Protein AF-A0A953JI19-F1 (afdb_monomer)

Radius of gyration: 11.3 Å; Cα contacts (8 Å, |Δi|>4): 43; chains: 1; bounding box: 22×21×29 Å

Structure (mmCIF, N/CA/C/O backbone):
data_AF-A0A953JI19-F1
#
_entry.id   AF-A0A953JI19-F1
#
loop_
_atom_site.group_PDB
_atom_site.id
_atom_site.type_symbol
_atom_site.label_atom_id
_atom_site.label_alt_id
_atom_site.label_comp_id
_atom_site.label_asym_id
_atom_site.label_entity_id
_atom_site.label_seq_id
_atom_site.pdbx_PDB_ins_code
_atom_site.Cartn_x
_atom_site.Cartn_y
_atom_site.Cartn_z
_atom_site.occupancy
_atom_site.B_iso_or_equiv
_atom_site.auth_seq_id
_atom_site.auth_comp_id
_atom_site.auth_asym_id
_atom_site.auth_atom_id
_atom_site.pdbx_PDB_model_num
ATOM 1 N N . MET A 1 1 ? -12.437 -10.407 3.454 1.00 65.31 1 MET A N 1
ATOM 2 C CA . MET A 1 1 ? -11.486 -10.229 2.333 1.00 65.31 1 MET A CA 1
ATOM 3 C C . MET A 1 1 ? -10.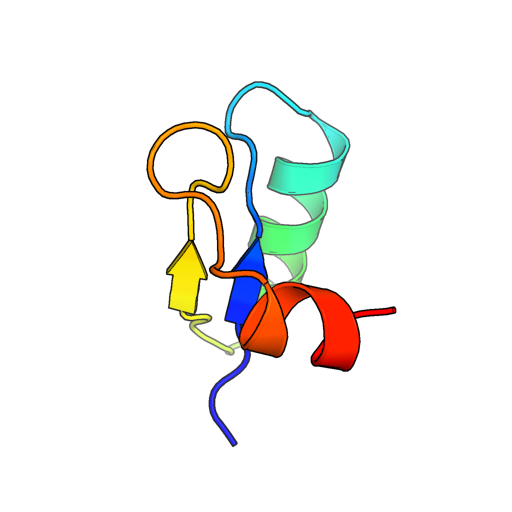246 -9.535 2.876 1.00 65.31 1 MET A C 1
ATOM 5 O O . MET A 1 1 ? -10.425 -8.582 3.627 1.00 65.31 1 MET A O 1
ATOM 9 N N . PRO A 1 2 ? -9.025 -10.014 2.592 1.00 85.62 2 PRO A N 1
ATOM 10 C CA . PRO A 1 2 ? -7.811 -9.363 3.077 1.00 85.62 2 PRO A CA 1
ATOM 11 C C . PRO A 1 2 ? -7.587 -8.033 2.341 1.00 85.62 2 PRO A C 1
ATOM 13 O O . PRO A 1 2 ? -7.545 -8.001 1.114 1.00 85.62 2 PRO A O 1
ATOM 16 N N . VAL A 1 3 ? -7.448 -6.935 3.086 1.00 94.06 3 VAL A N 1
ATOM 17 C CA . VAL A 1 3 ? -7.093 -5.620 2.526 1.00 94.06 3 VAL A CA 1
ATOM 18 C C . VAL A 1 3 ? -5.622 -5.644 2.114 1.00 94.06 3 VAL A C 1
ATOM 20 O O . VAL A 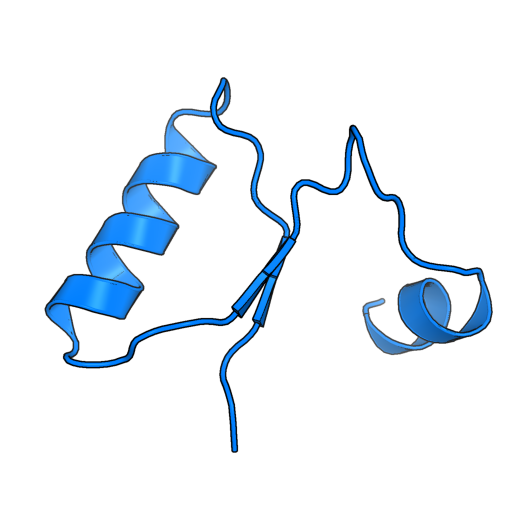1 3 ? -4.779 -6.096 2.884 1.00 94.06 3 VAL A O 1
ATOM 23 N N . THR A 1 4 ? -5.301 -5.166 0.912 1.00 96.00 4 THR A N 1
ATOM 24 C CA . THR A 1 4 ? -3.915 -5.025 0.437 1.00 96.00 4 THR A CA 1
ATOM 25 C C . THR A 1 4 ? -3.614 -3.555 0.181 1.00 96.00 4 THR A C 1
ATOM 27 O O . THR A 1 4 ? -4.417 -2.861 -0.434 1.00 96.00 4 THR A O 1
ATOM 30 N N . ILE A 1 5 ? -2.459 -3.083 0.646 1.00 96.81 5 ILE A N 1
ATOM 31 C CA . ILE A 1 5 ? -1.959 -1.732 0.392 1.00 96.81 5 ILE A CA 1
ATOM 32 C C . ILE A 1 5 ? -0.618 -1.800 -0.339 1.00 96.81 5 ILE A C 1
ATOM 34 O O . ILE A 1 5 ? 0.346 -2.396 0.147 1.00 96.81 5 ILE A O 1
ATOM 38 N N . TYR A 1 6 ? -0.554 -1.142 -1.496 1.00 97.56 6 TYR A N 1
ATOM 39 C CA . TYR A 1 6 ? 0.694 -0.874 -2.204 1.00 97.56 6 TYR A CA 1
ATOM 40 C C . TYR A 1 6 ? 1.337 0.364 -1.585 1.00 97.56 6 TYR A C 1
ATOM 42 O O . TYR A 1 6 ? 0.867 1.487 -1.753 1.00 97.56 6 TYR A O 1
ATOM 50 N N . HIS A 1 7 ? 2.381 0.141 -0.796 1.00 97.75 7 HIS A N 1
ATOM 51 C CA . HIS A 1 7 ? 2.917 1.121 0.133 1.00 97.75 7 HIS A CA 1
ATOM 52 C C . HIS A 1 7 ? 4.321 1.576 -0.276 1.00 97.75 7 HIS A C 1
ATOM 54 O O . HIS A 1 7 ? 5.196 0.760 -0.550 1.00 97.75 7 HIS A O 1
ATOM 60 N N . ASN A 1 8 ? 4.560 2.886 -0.241 1.00 97.56 8 ASN A N 1
ATOM 61 C CA . ASN A 1 8 ? 5.899 3.469 -0.286 1.00 97.56 8 ASN A CA 1
ATOM 62 C C . ASN A 1 8 ? 6.246 4.075 1.091 1.00 97.56 8 ASN A C 1
ATOM 64 O O . ASN A 1 8 ? 5.637 5.088 1.454 1.00 97.56 8 ASN A O 1
ATOM 68 N N . PRO A 1 9 ? 7.229 3.528 1.837 1.00 96.56 9 PRO A N 1
ATOM 69 C CA . PRO A 1 9 ? 7.630 4.050 3.149 1.00 96.56 9 PRO A CA 1
ATOM 70 C C . PRO A 1 9 ? 8.092 5.515 3.138 1.00 96.56 9 PRO A C 1
ATOM 72 O O . PRO A 1 9 ? 7.930 6.221 4.133 1.00 96.56 9 PRO A O 1
ATOM 75 N N . ALA A 1 10 ? 8.631 5.996 2.012 1.00 97.38 10 ALA A N 1
ATOM 76 C CA . ALA A 1 10 ? 9.084 7.378 1.856 1.00 97.38 10 ALA A CA 1
ATOM 77 C C . ALA A 1 10 ? 7.935 8.367 1.570 1.00 97.38 10 ALA A C 1
ATOM 79 O O . ALA A 1 10 ? 8.124 9.578 1.657 1.00 97.38 10 ALA A O 1
ATOM 80 N N . CYS A 1 11 ? 6.728 7.885 1.257 1.00 97.88 11 CYS A N 1
ATOM 81 C CA . CYS A 1 11 ? 5.574 8.732 0.967 1.00 97.88 11 CYS A CA 1
ATOM 82 C C . CYS A 1 11 ? 4.761 9.014 2.243 1.00 97.88 11 CYS A C 1
ATOM 84 O O . CYS A 1 11 ? 4.238 8.100 2.883 1.00 97.88 11 CYS A O 1
ATOM 86 N N . GLY A 1 12 ? 4.627 10.296 2.612 1.00 98.06 12 GLY A N 1
ATOM 87 C CA . GLY A 1 12 ? 3.854 10.731 3.786 1.00 98.06 12 GLY A CA 1
ATOM 88 C C . GLY A 1 12 ? 2.402 10.248 3.752 1.00 98.06 12 GLY A C 1
ATOM 89 O O . GLY A 1 12 ? 1.955 9.597 4.692 1.00 98.06 12 GLY A O 1
ATOM 90 N N . THR A 1 13 ? 1.710 10.460 2.630 1.00 98.00 13 THR A N 1
ATOM 91 C CA . THR A 1 13 ? 0.321 10.017 2.423 1.00 98.00 13 THR A CA 1
ATOM 92 C C . THR A 1 13 ? 0.173 8.503 2.576 1.00 98.00 13 THR A C 1
ATOM 94 O O . THR A 1 13 ? -0.732 8.029 3.257 1.00 98.00 13 THR A O 1
ATOM 97 N N . SER A 1 14 ? 1.106 7.736 2.008 1.00 97.50 14 SER A N 1
ATOM 98 C CA . SER A 1 14 ? 1.122 6.271 2.090 1.00 97.50 14 SER A CA 1
ATOM 99 C C . SER A 1 14 ? 1.240 5.768 3.536 1.00 97.50 14 SER A C 1
ATOM 101 O O . SER A 1 14 ? 0.599 4.783 3.909 1.00 97.50 14 SER A O 1
ATOM 103 N N . ARG A 1 15 ? 2.028 6.450 4.381 1.00 98.19 15 ARG A N 1
ATOM 104 C CA . ARG A 1 15 ? 2.136 6.151 5.822 1.00 98.19 15 ARG A CA 1
ATOM 105 C C . ARG A 1 15 ? 0.863 6.502 6.581 1.00 98.19 15 ARG A C 1
ATOM 107 O O . ARG A 1 15 ? 0.424 5.701 7.402 1.00 98.19 15 ARG A O 1
ATOM 114 N N . THR A 1 16 ? 0.253 7.647 6.281 1.00 98.38 16 THR A N 1
ATOM 115 C CA . THR A 1 16 ? -1.021 8.049 6.891 1.00 98.38 16 THR A CA 1
ATOM 116 C C . THR A 1 16 ? -2.117 7.026 6.606 1.00 98.38 16 THR A C 1
ATOM 118 O O . THR A 1 16 ? -2.767 6.563 7.537 1.00 98.38 16 THR A O 1
ATOM 121 N N . VAL A 1 17 ? -2.278 6.603 5.347 1.00 97.88 17 VAL A N 1
ATOM 122 C CA . VAL A 1 17 ? -3.294 5.610 4.961 1.00 97.88 17 VAL A CA 1
ATOM 123 C C . VAL A 1 17 ? -3.048 4.258 5.637 1.00 97.88 17 VAL A C 1
ATOM 125 O O . VAL A 1 17 ? -3.983 3.687 6.191 1.00 97.88 17 VAL A O 1
ATOM 128 N N . LEU A 1 18 ? -1.802 3.768 5.676 1.00 97.69 18 LEU A N 1
ATOM 129 C CA . LEU A 1 18 ? -1.464 2.535 6.402 1.00 97.69 18 LEU A CA 1
ATOM 130 C C . LEU A 1 18 ? -1.847 2.622 7.891 1.00 97.69 18 LEU A C 1
ATOM 132 O O . LEU A 1 18 ? -2.382 1.664 8.448 1.00 97.69 18 LEU A O 1
ATOM 136 N N . GLY A 1 19 ? -1.599 3.772 8.524 1.00 97.75 19 GLY A N 1
ATOM 137 C CA . GLY A 1 19 ? -1.993 4.032 9.908 1.00 97.75 19 GLY A CA 1
ATOM 138 C C . GLY A 1 19 ? -3.509 4.013 10.106 1.00 97.75 19 GLY A C 1
ATOM 139 O O . GLY A 1 19 ? -3.981 3.400 11.058 1.00 97.75 19 GLY A O 1
ATOM 140 N N . LEU A 1 20 ? -4.272 4.615 9.189 1.00 98.06 20 LEU A N 1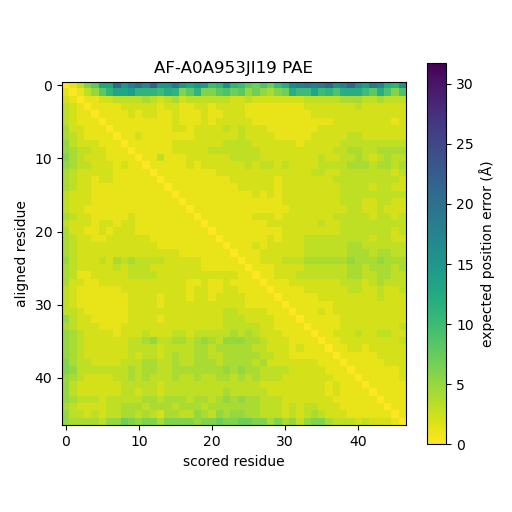
ATOM 141 C CA . LEU A 1 20 ? -5.738 4.619 9.238 1.00 98.06 20 LEU A CA 1
ATOM 142 C C . LEU A 1 20 ? -6.329 3.212 9.094 1.00 98.06 20 LEU A C 1
ATOM 144 O O . LEU A 1 20 ? -7.244 2.864 9.835 1.00 98.06 20 LEU A O 1
ATOM 148 N N . ILE A 1 21 ? -5.788 2.390 8.188 1.00 96.94 21 ILE A N 1
ATOM 149 C CA . ILE A 1 21 ? -6.239 1.001 8.013 1.00 96.94 21 ILE A CA 1
ATOM 150 C C . ILE A 1 21 ? -6.028 0.208 9.312 1.00 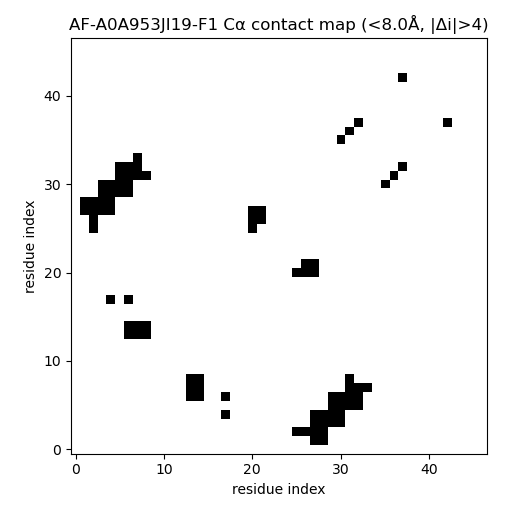96.94 21 ILE A C 1
ATOM 152 O O . ILE A 1 21 ? -6.956 -0.440 9.794 1.00 96.94 21 ILE A O 1
ATOM 156 N N . ARG A 1 22 ? -4.846 0.327 9.931 1.00 96.75 22 ARG A N 1
ATOM 157 C CA . ARG A 1 22 ? -4.547 -0.324 11.218 1.00 96.75 22 ARG A CA 1
ATOM 158 C C . ARG A 1 22 ? -5.395 0.211 12.369 1.00 96.75 22 ARG A C 1
ATOM 160 O O . ARG A 1 22 ? -5.869 -0.567 13.189 1.00 96.75 22 ARG A O 1
ATOM 167 N N . ALA A 1 23 ? -5.636 1.522 12.418 1.00 97.56 23 ALA A N 1
ATOM 168 C CA . ALA A 1 23 ? -6.498 2.144 13.425 1.00 97.56 23 ALA A CA 1
ATOM 169 C C . ALA A 1 23 ? -7.958 1.668 13.329 1.00 97.56 23 ALA A C 1
ATOM 171 O O . ALA A 1 23 ? -8.655 1.632 14.340 1.00 97.56 23 ALA A O 1
ATOM 172 N N . ALA A 1 24 ? -8.404 1.244 12.143 1.00 96.94 24 ALA A N 1
ATOM 173 C CA . ALA A 1 24 ? -9.698 0.596 11.939 1.00 96.94 24 ALA A CA 1
ATOM 174 C C . ALA A 1 24 ? -9.728 -0.884 12.390 1.00 96.94 24 ALA A C 1
ATOM 176 O O . ALA A 1 24 ? -10.730 -1.564 12.177 1.00 96.94 24 ALA A O 1
ATOM 177 N N . GLY A 1 25 ? -8.647 -1.400 12.990 1.00 96.69 25 GLY A N 1
ATOM 178 C CA . GLY A 1 25 ? -8.529 -2.794 13.430 1.00 96.69 25 GLY A CA 1
ATOM 179 C C . GLY A 1 25 ? -8.274 -3.787 12.293 1.00 96.69 25 GLY A C 1
ATOM 180 O O . GLY A 1 25 ? -8.435 -4.991 12.482 1.00 96.69 25 GLY A 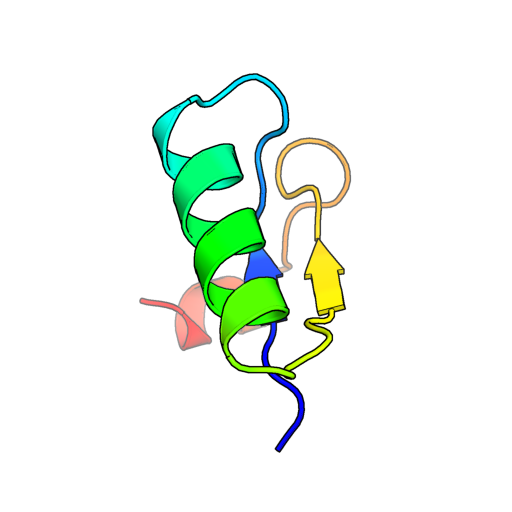O 1
ATOM 181 N N . ILE A 1 26 ? -7.900 -3.298 11.108 1.00 96.88 26 ILE A N 1
ATOM 182 C CA . ILE A 1 26 ? -7.610 -4.121 9.935 1.00 96.88 26 ILE A CA 1
ATOM 183 C C . ILE A 1 26 ? -6.094 -4.223 9.791 1.00 96.88 26 ILE A C 1
ATOM 185 O O . ILE A 1 26 ? -5.422 -3.209 9.630 1.00 96.88 26 ILE A O 1
ATOM 189 N N . GLU A 1 27 ? -5.555 -5.440 9.772 1.00 95.88 27 GLU A N 1
ATOM 190 C CA . GLU A 1 27 ? -4.158 -5.666 9.390 1.00 95.88 27 GLU A CA 1
ATOM 191 C C . GLU A 1 27 ? -4.066 -5.948 7.885 1.00 95.88 27 GLU A C 1
ATOM 193 O O . GLU A 1 27 ? -4.472 -7.026 7.436 1.00 95.88 27 GLU A O 1
ATOM 198 N N . PRO A 1 28 ? -3.575 -4.992 7.071 1.00 96.75 28 PRO A N 1
ATOM 199 C CA . PRO A 1 28 ? -3.491 -5.186 5.638 1.00 96.75 28 PRO A CA 1
ATOM 200 C C . PRO A 1 28 ? -2.237 -5.971 5.254 1.00 96.75 28 PRO A C 1
ATOM 202 O O . PRO A 1 28 ? -1.183 -5.882 5.889 1.00 96.75 28 PRO A O 1
ATOM 205 N N . ARG A 1 29 ? -2.305 -6.646 4.109 1.00 96.81 29 ARG A N 1
ATOM 206 C CA . ARG A 1 29 ? -1.111 -7.077 3.386 1.00 96.81 29 ARG A CA 1
ATOM 207 C C . ARG A 1 29 ? -0.405 -5.841 2.827 1.00 96.81 29 ARG A C 1
ATOM 209 O O . ARG A 1 29 ? -0.977 -5.113 2.019 1.00 96.81 29 ARG A O 1
ATOM 216 N N . VAL A 1 30 ? 0.842 -5.621 3.227 1.00 96.44 30 VAL A N 1
ATOM 217 C CA . VAL A 1 30 ? 1.661 -4.499 2.747 1.00 96.44 30 VAL A CA 1
ATOM 218 C C . VAL A 1 30 ? 2.569 -4.981 1.620 1.00 96.44 30 VAL A C 1
ATOM 220 O O . VAL A 1 30 ? 3.342 -5.918 1.810 1.00 96.44 30 VAL A O 1
ATOM 223 N N . VAL A 1 31 ? 2.483 -4.342 0.454 1.00 96.69 31 VAL A N 1
ATOM 224 C CA . VAL A 1 31 ? 3.351 -4.611 -0.701 1.00 96.69 31 VAL A CA 1
ATOM 225 C C . VAL A 1 31 ? 4.173 -3.362 -1.003 1.00 96.69 31 VAL A C 1
ATOM 227 O O . VAL A 1 31 ? 3.623 -2.324 -1.365 1.00 96.69 31 VAL A O 1
ATOM 230 N N . GLU A 1 32 ? 5.496 -3.446 -0.864 1.00 97.25 32 GLU A N 1
ATOM 231 C CA . GLU A 1 32 ? 6.406 -2.363 -1.253 1.00 97.25 32 GLU A CA 1
ATOM 232 C C . GLU A 1 32 ? 6.582 -2.343 -2.778 1.00 97.25 32 GLU A C 1
ATOM 234 O O . GLU A 1 32 ? 7.535 -2.913 -3.300 1.00 97.25 32 GLU A O 1
ATOM 239 N N . TYR A 1 33 ? 5.671 -1.691 -3.505 1.00 96.12 33 TYR A N 1
ATOM 240 C CA . TYR A 1 33 ? 5.591 -1.776 -4.975 1.00 96.12 33 TYR A CA 1
ATOM 241 C C . TYR A 1 33 ? 6.854 -1.317 -5.723 1.00 96.12 33 TYR A C 1
ATOM 243 O O . TYR A 1 33 ? 7.066 -1.708 -6.864 1.00 96.12 33 TYR A O 1
ATOM 251 N N . LEU A 1 34 ? 7.705 -0.499 -5.094 1.00 96.25 34 LEU A N 1
ATOM 252 C CA . LEU A 1 34 ? 8.995 -0.098 -5.666 1.00 96.25 34 LEU A CA 1
ATOM 253 C C . LEU A 1 34 ? 10.062 -1.199 -5.572 1.00 96.25 34 LEU A C 1
ATOM 255 O O . LEU A 1 34 ? 10.993 -1.207 -6.370 1.00 96.25 34 LEU A O 1
ATOM 259 N N . LYS A 1 35 ? 9.947 -2.109 -4.596 1.00 96.50 35 LYS A N 1
ATOM 260 C CA . LYS A 1 35 ? 10.847 -3.262 -4.425 1.00 96.50 35 LYS A CA 1
ATOM 261 C C . LYS A 1 35 ? 10.286 -4.513 -5.090 1.00 96.50 35 LYS A C 1
ATOM 263 O O . LYS A 1 35 ? 11.027 -5.274 -5.701 1.00 96.50 35 LYS A O 1
ATOM 268 N N . THR A 1 36 ? 8.978 -4.708 -4.959 1.00 95.81 36 THR A N 1
ATOM 269 C CA . THR A 1 36 ? 8.253 -5.885 -5.431 1.00 95.81 36 THR A CA 1
ATOM 270 C C . THR A 1 36 ? 7.057 -5.413 -6.256 1.00 95.81 36 THR A C 1
ATOM 272 O O . THR A 1 36 ? 5.935 -5.359 -5.742 1.00 95.81 36 THR A O 1
ATOM 275 N N . PRO A 1 37 ? 7.292 -4.975 -7.505 1.00 95.62 37 PRO A N 1
ATOM 276 C CA . PRO A 1 37 ? 6.222 -4.482 -8.359 1.00 95.62 37 PRO A CA 1
ATOM 277 C C . PRO A 1 37 ? 5.219 -5.601 -8.682 1.00 95.62 37 PRO A C 1
ATOM 279 O O . PRO A 1 37 ? 5.612 -6.770 -8.757 1.00 95.62 37 PRO A O 1
ATOM 282 N N . PRO A 1 38 ? 3.929 -5.265 -8.865 1.00 95.31 38 PRO A N 1
ATOM 283 C CA . PRO A 1 38 ? 2.945 -6.216 -9.368 1.00 95.31 38 PRO A CA 1
ATOM 284 C C . PRO A 1 38 ? 3.279 -6.631 -10.807 1.00 95.31 38 PRO A C 1
ATOM 286 O O . PRO A 1 38 ? 3.915 -5.880 -11.551 1.00 95.31 38 PRO A O 1
ATOM 289 N N . ASP A 1 39 ? 2.833 -7.823 -11.201 1.00 96.50 39 ASP A N 1
ATOM 290 C CA . ASP A 1 39 ? 2.873 -8.238 -12.602 1.00 96.50 39 A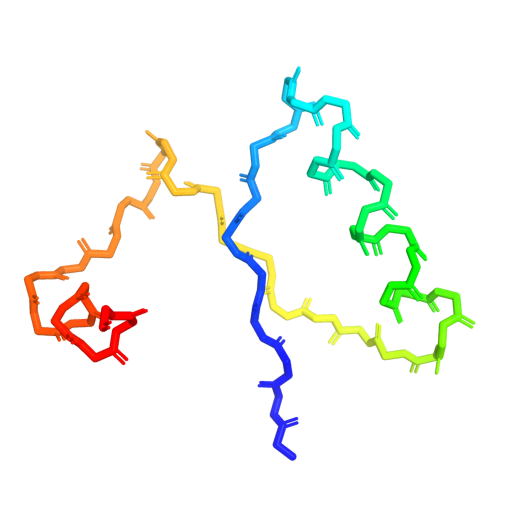SP A CA 1
ATOM 291 C C . ASP A 1 39 ? 1.824 -7.487 -13.441 1.00 96.50 39 ASP A C 1
ATOM 293 O O . ASP A 1 39 ? 0.988 -6.742 -12.922 1.00 96.50 39 ASP A O 1
ATOM 297 N N . GLU A 1 40 ? 1.885 -7.657 -14.763 1.00 97.12 40 GLU A N 1
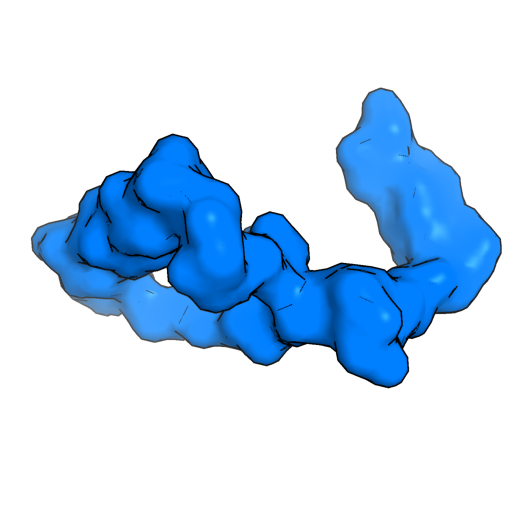ATOM 298 C CA . GLU A 1 40 ? 0.988 -6.962 -15.689 1.00 97.12 40 GLU A CA 1
ATOM 299 C C . GLU A 1 40 ? -0.488 -7.273 -15.410 1.00 97.12 40 GLU A C 1
ATOM 301 O O . GLU A 1 40 ? -1.312 -6.361 -15.405 1.00 97.12 40 GLU A O 1
ATOM 306 N N . ALA A 1 41 ? -0.823 -8.542 -15.165 1.00 97.50 41 ALA A N 1
ATOM 307 C CA . ALA A 1 41 ? -2.195 -8.963 -14.902 1.00 97.50 41 ALA A CA 1
ATOM 308 C C . ALA A 1 41 ? -2.739 -8.297 -13.631 1.00 97.50 41 ALA A C 1
ATOM 310 O O . ALA A 1 41 ? -3.799 -7.679 -13.660 1.00 97.50 41 ALA A O 1
ATOM 311 N N . THR A 1 42 ? -1.962 -8.323 -12.547 1.00 95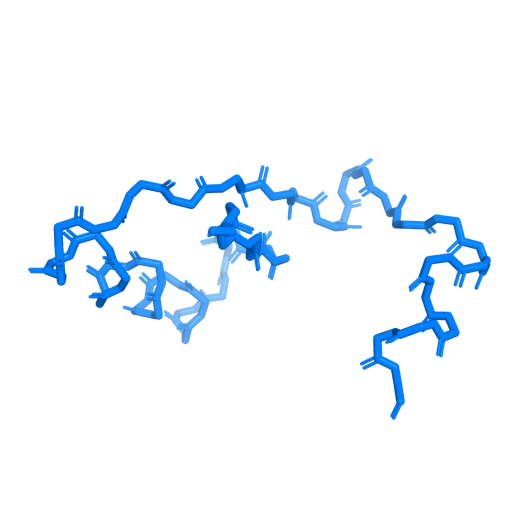.31 42 THR A N 1
ATOM 312 C CA . THR A 1 42 ? -2.317 -7.671 -11.285 1.00 95.31 42 THR A CA 1
ATOM 313 C C . THR A 1 42 ? -2.441 -6.161 -11.455 1.00 95.31 42 THR A C 1
ATOM 315 O O . THR A 1 42 ? -3.352 -5.558 -10.901 1.00 95.31 42 THR A O 1
ATOM 318 N N . LEU A 1 43 ? -1.543 -5.522 -12.210 1.00 95.81 43 LEU A N 1
ATOM 319 C CA . LEU A 1 43 ? -1.614 -4.080 -12.444 1.00 95.81 43 LEU A CA 1
ATOM 320 C C . LEU A 1 43 ? -2.862 -3.693 -13.248 1.00 95.81 43 LEU A C 1
ATOM 322 O O . LEU A 1 43 ? -3.465 -2.665 -12.954 1.00 95.81 43 LEU A O 1
ATOM 326 N N . ARG A 1 44 ? -3.265 -4.515 -14.225 1.00 97.00 44 ARG A N 1
ATOM 327 C CA . ARG A 1 44 ? -4.507 -4.316 -14.989 1.00 97.00 44 ARG A CA 1
ATOM 328 C C . ARG A 1 44 ? -5.749 -4.391 -14.105 1.00 97.00 44 ARG A C 1
ATOM 330 O O . ARG A 1 44 ? -6.658 -3.607 -14.326 1.00 97.00 44 ARG A O 1
ATOM 337 N N . ASP A 1 45 ? -5.765 -5.267 -13.104 1.00 95.38 45 ASP A N 1
ATOM 338 C CA . ASP A 1 45 ? -6.894 -5.399 -12.172 1.00 95.38 45 ASP A CA 1
ATOM 339 C C . ASP A 1 45 ? -7.004 -4.231 -11.166 1.00 95.38 45 ASP A C 1
ATOM 341 O O . ASP A 1 45 ? -8.041 -4.063 -10.523 1.00 95.38 45 ASP A O 1
ATOM 345 N N . LEU A 1 46 ? -5.941 -3.437 -10.988 1.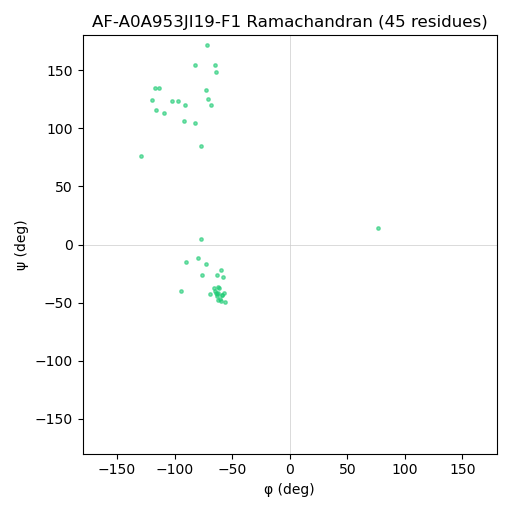00 93.25 46 LEU A N 1
ATOM 346 C CA . LEU A 1 46 ? -5.909 -2.294 -10.062 1.00 93.25 46 LEU A CA 1
ATOM 347 C C . LEU A 1 46 ? -6.343 -0.962 -10.692 1.00 93.25 46 LEU A C 1
ATOM 349 O O . LEU A 1 46 ? -6.545 0.001 -9.947 1.00 93.25 46 LEU A O 1
ATOM 353 N N . LEU A 1 47 ? -6.408 -0.891 -12.025 1.00 92.88 47 LEU A N 1
ATOM 354 C CA . LEU A 1 47 ? -6.723 0.310 -12.809 1.00 92.88 47 LEU A CA 1
ATOM 355 C C . LEU A 1 47 ? -8.200 0.344 -13.211 1.00 92.88 47 LEU A C 1
ATOM 357 O O . LEU A 1 47 ? -8.767 1.459 -13.169 1.00 92.88 47 LEU A O 1
#

Solvent-accessible surface area (backbone atoms only — not comparable to full-atom values): 2984 Å² total; per-residue (Å²): 132,87,50,71,42,81,37,48,90,90,36,67,67,46,48,53,52,55,50,52,44,45,74,71,75,40,84,55,50,77,36,47,43,92,83,56,59,73,53,70,70,60,50,61,76,74,110

Foldseek 3Di:
DAAAQQADPPDPVRVVVCVVCVVVVHDHHYHPCVVPNDDPVVVVVVD

Mean predicted aligned error: 2.53 Å

Secondary structure (DSSP, 8-state):
---EEE--TT-HHHHHHHHHHHHTT--PEEE-TTTSPPPHHHHHHH-

Sequence (47 aa):
MPVTIYHNPACGTSRTVLGLIRAAGIEPRVVEYLKTPPDEATLRDLL

pLDDT: mean 95.79, std 4.91, range [65.31, 98.38]

Nearest PDB structures (foldseek):
  3rdw-assembly2_B  TM=9.945E-01  e=5.175E-04  Yersinia pestis CO92
  1sk2-assembly1_A  TM=9.888E-01  e=6.998E-04  Escherichia coli
  3f0i-assembly2_B  TM=9.628E-01  e=1.488E-03  Vibrio cholerae
  1r7h-assembly1_B  TM=7.576E-01  e=2.331E-01  Corynebacterium ammoniagenes
  1rw1-assembly1_A  TM=8.483E-01  e=4.596E-01  Pseudomonas aeruginosa PAO1